Protein AF-A0A2G9LZE1-F1 (afdb_monomer)

Structure (mmCIF, N/CA/C/O backbone):
data_AF-A0A2G9LZE1-F1
#
_entry.id   AF-A0A2G9LZE1-F1
#
loop_
_atom_site.group_PDB
_atom_site.id
_atom_site.type_symbol
_atom_site.label_atom_id
_atom_site.label_alt_id
_atom_site.label_comp_id
_atom_site.label_asym_id
_atom_site.label_entity_id
_atom_site.label_seq_id
_atom_site.pdbx_PDB_ins_code
_atom_site.Cartn_x
_atom_site.Cartn_y
_atom_site.Cartn_z
_atom_site.occupancy
_atom_site.B_iso_or_equiv
_atom_site.auth_seq_id
_atom_site.auth_comp_id
_atom_site.auth_asym_id
_atom_site.auth_atom_id
_atom_site.pdbx_PDB_model_num
ATOM 1 N N . MET A 1 1 ? 45.835 -3.195 -48.786 1.00 58.94 1 MET A N 1
ATOM 2 C CA . MET A 1 1 ? 45.635 -4.207 -47.718 1.00 58.94 1 MET A CA 1
ATOM 3 C C . MET A 1 1 ? 45.630 -3.611 -46.302 1.00 58.94 1 MET A C 1
ATOM 5 O O . MET A 1 1 ? 44.820 -4.039 -45.492 1.00 58.94 1 MET A O 1
ATOM 9 N N . SER A 1 2 ? 46.449 -2.587 -46.014 1.00 62.12 2 SER A N 1
ATOM 10 C CA . SER A 1 2 ? 46.595 -1.994 -44.667 1.00 62.12 2 SER A CA 1
ATOM 11 C C . SER A 1 2 ? 45.337 -1.283 -44.115 1.00 62.12 2 SER A C 1
ATOM 13 O O . SER A 1 2 ? 44.977 -1.458 -42.953 1.00 62.12 2 SER A O 1
ATOM 15 N N . LEU A 1 3 ? 44.586 -0.565 -44.963 1.00 61.06 3 LEU A N 1
ATOM 16 C CA . LEU A 1 3 ? 43.404 0.206 -44.537 1.00 61.06 3 LEU A CA 1
ATOM 17 C C . LEU A 1 3 ? 42.239 -0.677 -44.035 1.00 61.06 3 LEU A C 1
ATOM 19 O O . LEU A 1 3 ? 41.555 -0.339 -43.073 1.00 61.06 3 LEU A O 1
ATOM 23 N N . CYS A 1 4 ? 42.050 -1.851 -44.648 1.00 64.44 4 CYS A N 1
ATOM 24 C CA . CYS A 1 4 ? 40.968 -2.782 -44.303 1.00 64.44 4 CYS A CA 1
ATOM 25 C C . CYS A 1 4 ? 41.205 -3.474 -42.944 1.00 64.44 4 CYS A C 1
ATOM 27 O O . CYS A 1 4 ? 40.257 -3.785 -42.222 1.00 64.44 4 CYS A O 1
ATOM 29 N N . ILE A 1 5 ? 42.472 -3.675 -42.567 1.00 67.88 5 ILE A N 1
ATOM 30 C CA . ILE A 1 5 ? 42.860 -4.230 -41.263 1.00 67.88 5 ILE A CA 1
ATOM 31 C C . ILE A 1 5 ? 42.610 -3.189 -40.168 1.00 67.88 5 ILE A C 1
ATOM 33 O O . ILE A 1 5 ? 41.979 -3.503 -39.160 1.00 67.88 5 ILE A O 1
ATOM 37 N N . PHE A 1 6 ? 43.009 -1.936 -40.401 1.00 66.50 6 PHE A N 1
ATOM 38 C CA . PHE A 1 6 ? 42.800 -0.841 -39.451 1.00 66.50 6 PHE A CA 1
ATOM 39 C C . PHE A 1 6 ? 41.312 -0.621 -39.136 1.00 66.50 6 PHE A C 1
ATOM 41 O O . PHE A 1 6 ? 40.922 -0.499 -37.976 1.00 66.50 6 PHE A O 1
ATOM 48 N N . GLN A 1 7 ? 40.455 -0.673 -40.157 1.00 66.25 7 GLN A N 1
ATOM 49 C CA . GLN A 1 7 ? 39.013 -0.490 -39.997 1.00 66.25 7 GLN A CA 1
ATOM 50 C C . GLN A 1 7 ? 38.354 -1.647 -39.222 1.00 66.25 7 GLN A C 1
ATOM 52 O O . GLN A 1 7 ? 37.494 -1.409 -38.374 1.00 66.25 7 GLN A O 1
ATOM 57 N N . LYS A 1 8 ? 38.801 -2.896 -39.427 1.00 68.62 8 LYS A N 1
ATOM 58 C CA . LYS A 1 8 ? 38.346 -4.055 -38.635 1.00 68.62 8 LYS A CA 1
ATOM 59 C C . LYS A 1 8 ? 38.770 -3.962 -37.167 1.00 68.62 8 LYS A C 1
ATOM 61 O O . LYS A 1 8 ? 37.972 -4.291 -36.289 1.00 68.62 8 LYS A O 1
ATOM 66 N N . VAL A 1 9 ? 39.986 -3.480 -36.896 1.00 69.38 9 VAL A N 1
ATOM 67 C CA . VAL A 1 9 ? 40.479 -3.253 -35.527 1.00 69.38 9 VAL A CA 1
ATOM 68 C C . VAL A 1 9 ? 39.651 -2.172 -34.831 1.00 69.38 9 VAL A C 1
ATOM 70 O O . VAL A 1 9 ? 39.178 -2.395 -33.719 1.00 69.38 9 VAL A O 1
ATOM 73 N N . LEU A 1 10 ? 39.382 -1.047 -35.502 1.00 68.38 10 LEU A N 1
ATOM 74 C CA . LEU A 1 10 ? 38.596 0.057 -34.940 1.00 68.38 10 LEU A CA 1
ATOM 75 C C . LEU A 1 10 ? 37.161 -0.373 -34.576 1.00 68.38 10 LEU A C 1
ATOM 77 O O . LEU A 1 10 ? 36.664 -0.064 -33.490 1.00 68.38 10 LEU A O 1
ATOM 81 N N . VAL A 1 11 ? 36.509 -1.141 -35.458 1.00 72.06 11 VAL A N 1
ATOM 82 C CA . VAL A 1 11 ? 35.166 -1.699 -35.218 1.00 72.06 11 VAL A CA 1
ATOM 83 C C . VAL A 1 11 ? 35.180 -2.699 -34.056 1.00 72.06 11 VAL A C 1
ATOM 85 O O . VAL A 1 11 ? 34.272 -2.690 -33.223 1.00 72.06 11 VAL A O 1
ATOM 88 N N . GLY A 1 12 ? 36.221 -3.532 -33.955 1.00 72.69 12 GLY A N 1
ATOM 89 C CA . GLY A 1 12 ? 36.407 -4.460 -32.837 1.00 72.69 12 GLY A CA 1
ATOM 90 C C . GLY A 1 12 ? 36.547 -3.743 -31.491 1.00 72.69 12 GLY A C 1
ATOM 91 O O . GLY A 1 12 ? 35.851 -4.089 -30.536 1.00 72.69 12 GLY A O 1
ATOM 92 N N . VAL A 1 13 ? 37.374 -2.695 -31.434 1.00 74.75 13 VAL A N 1
ATOM 93 C CA . VAL A 1 13 ? 37.587 -1.878 -30.226 1.00 74.75 13 VAL A CA 1
ATOM 94 C C . VAL A 1 13 ? 36.297 -1.168 -29.801 1.00 74.75 13 VAL A C 1
ATOM 96 O O . VAL A 1 13 ? 35.923 -1.230 -28.631 1.00 74.75 13 VAL A O 1
ATOM 99 N N . SER A 1 14 ? 35.554 -0.578 -30.744 1.00 79.81 14 SER A N 1
ATOM 100 C CA . SER A 1 14 ? 34.251 0.050 -30.469 1.00 79.81 14 SER A CA 1
ATOM 101 C C . SER A 1 14 ? 33.247 -0.939 -29.860 1.00 79.81 14 SER A C 1
ATOM 103 O O . SER A 1 14 ? 32.575 -0.633 -28.871 1.00 79.81 14 SER A O 1
ATOM 105 N N . LYS A 1 15 ? 33.190 -2.168 -30.388 1.00 81.94 15 LYS A N 1
ATOM 106 C CA . LYS A 1 15 ? 32.293 -3.222 -29.893 1.00 81.94 15 LYS A CA 1
ATOM 107 C C . LYS A 1 15 ? 32.652 -3.663 -28.471 1.00 81.94 15 LYS A C 1
ATOM 109 O O . LYS A 1 15 ? 31.753 -3.871 -27.658 1.00 81.94 15 LYS A O 1
ATOM 114 N N . ILE A 1 16 ? 33.946 -3.754 -28.154 1.00 83.31 16 ILE A N 1
ATOM 115 C CA . ILE A 1 16 ? 34.450 -4.086 -26.810 1.00 83.31 16 ILE A CA 1
ATOM 116 C C . ILE A 1 16 ? 34.090 -2.986 -25.805 1.00 83.31 16 ILE A C 1
ATOM 118 O O . ILE A 1 16 ? 33.568 -3.290 -24.731 1.00 83.31 16 ILE A O 1
ATOM 122 N N . ILE A 1 17 ? 34.291 -1.715 -26.166 1.00 82.06 17 ILE A N 1
ATOM 123 C CA . ILE A 1 17 ? 33.917 -0.570 -25.322 1.00 82.06 17 ILE A CA 1
ATOM 124 C C . ILE A 1 17 ? 32.406 -0.578 -25.060 1.00 82.06 17 ILE A C 1
ATOM 126 O O . ILE A 1 17 ? 31.970 -0.448 -23.917 1.00 82.06 17 ILE A O 1
ATOM 130 N N . MET A 1 18 ? 31.592 -0.811 -26.092 1.00 80.81 18 MET A N 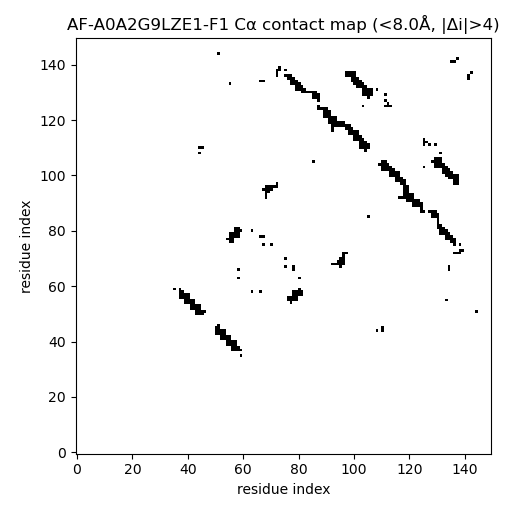1
ATOM 131 C CA . MET A 1 18 ? 30.134 -0.857 -25.963 1.00 80.81 18 MET A CA 1
ATOM 132 C C . MET A 1 18 ? 29.661 -2.015 -25.066 1.00 80.81 18 MET A C 1
ATOM 134 O O . MET A 1 18 ? 28.763 -1.836 -24.241 1.00 80.81 18 MET A O 1
ATOM 138 N N . LEU A 1 19 ? 30.290 -3.191 -25.173 1.00 85.38 19 LEU A N 1
ATOM 139 C CA . LEU A 1 19 ? 30.058 -4.336 -24.283 1.00 85.38 19 LEU A CA 1
ATOM 140 C C . LEU A 1 19 ? 30.410 -4.010 -22.828 1.00 85.38 19 LEU A C 1
ATOM 142 O O . LEU A 1 19 ? 29.651 -4.357 -21.920 1.00 85.38 19 LEU A O 1
ATOM 146 N N . PHE A 1 20 ? 31.526 -3.316 -22.604 1.00 86.12 20 PHE A N 1
ATOM 147 C CA . PHE A 1 20 ? 31.960 -2.905 -21.274 1.00 86.12 20 PHE A CA 1
ATOM 148 C C . PHE A 1 20 ? 30.994 -1.893 -20.643 1.00 86.12 20 PHE A C 1
ATOM 150 O O . PHE A 1 20 ? 30.534 -2.107 -19.520 1.00 86.12 20 PHE A O 1
ATOM 157 N N . VAL A 1 21 ? 30.591 -0.860 -21.390 1.00 84.50 21 VAL A N 1
ATOM 158 C CA . VAL A 1 21 ? 29.598 0.133 -20.941 1.00 84.50 21 VAL A CA 1
ATOM 159 C C . VAL A 1 21 ? 28.263 -0.540 -20.617 1.00 84.50 21 VAL A C 1
ATOM 161 O O . VAL A 1 21 ? 27.691 -0.300 -19.555 1.00 84.50 21 VAL A O 1
ATOM 164 N N . LYS A 1 22 ? 27.787 -1.451 -21.476 1.00 86.88 22 LYS A N 1
ATOM 165 C CA . LYS A 1 22 ? 26.543 -2.198 -21.240 1.00 86.88 22 LYS A CA 1
ATOM 166 C C . LYS A 1 22 ? 26.623 -3.064 -19.980 1.00 86.88 22 LYS A C 1
ATOM 168 O O . LYS A 1 22 ? 25.666 -3.118 -19.211 1.00 86.88 22 LYS A O 1
ATOM 173 N N . LYS A 1 23 ? 27.770 -3.705 -19.730 1.00 87.06 23 LYS A N 1
ATOM 174 C CA . LYS A 1 23 ? 28.015 -4.494 -18.513 1.00 87.06 23 LYS A CA 1
ATOM 175 C C . LYS A 1 23 ? 28.021 -3.615 -17.260 1.00 87.06 23 LYS A C 1
ATOM 177 O O . LYS A 1 23 ? 27.403 -3.987 -16.267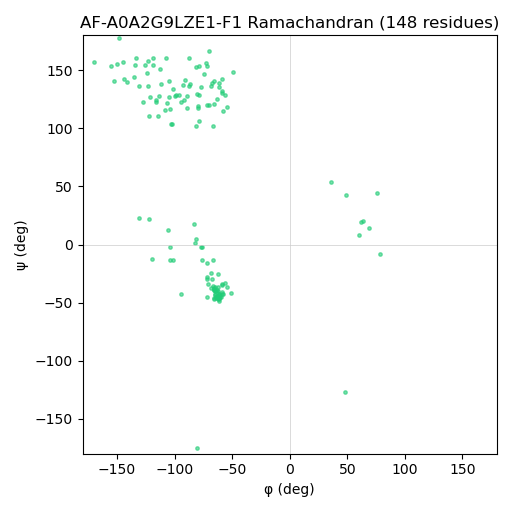 1.00 87.06 23 LYS A O 1
ATOM 182 N N . MET A 1 24 ? 28.666 -2.448 -17.308 1.00 84.81 24 MET A N 1
ATOM 183 C CA . MET A 1 24 ? 28.646 -1.487 -16.200 1.00 84.81 24 MET A CA 1
ATOM 184 C C . MET A 1 24 ? 27.230 -0.996 -15.899 1.00 84.81 24 MET A C 1
ATOM 186 O O . MET A 1 24 ? 26.827 -0.977 -14.736 1.00 84.81 24 MET A O 1
ATOM 190 N N . LEU A 1 25 ? 26.462 -0.662 -16.939 1.00 85.81 25 LEU A N 1
ATOM 191 C CA . LEU A 1 25 ? 25.084 -0.203 -16.799 1.00 85.81 25 LEU A CA 1
ATOM 192 C C . LEU A 1 25 ? 24.197 -1.288 -16.176 1.00 85.81 25 LEU A C 1
ATOM 194 O O . LEU A 1 25 ? 23.492 -1.018 -15.210 1.00 85.81 25 LEU A O 1
ATOM 198 N N . ASN A 1 26 ? 24.284 -2.527 -16.666 1.00 87.62 26 ASN A N 1
ATOM 199 C CA . ASN A 1 26 ? 23.525 -3.650 -16.118 1.00 87.62 26 ASN A CA 1
ATOM 200 C C . ASN A 1 26 ? 23.887 -3.921 -14.654 1.00 87.62 26 ASN A C 1
ATOM 202 O O . ASN A 1 26 ? 22.996 -4.094 -13.831 1.00 87.62 26 ASN A O 1
ATOM 206 N N . ASN A 1 27 ? 25.172 -3.886 -14.298 1.00 81.44 27 ASN A N 1
ATOM 207 C CA . ASN A 1 27 ? 25.600 -4.060 -12.910 1.00 81.44 27 ASN A CA 1
ATOM 208 C C . ASN A 1 27 ? 25.077 -2.937 -12.002 1.00 81.44 27 ASN A C 1
ATOM 210 O O . ASN A 1 27 ? 24.671 -3.203 -10.872 1.00 81.44 27 ASN A O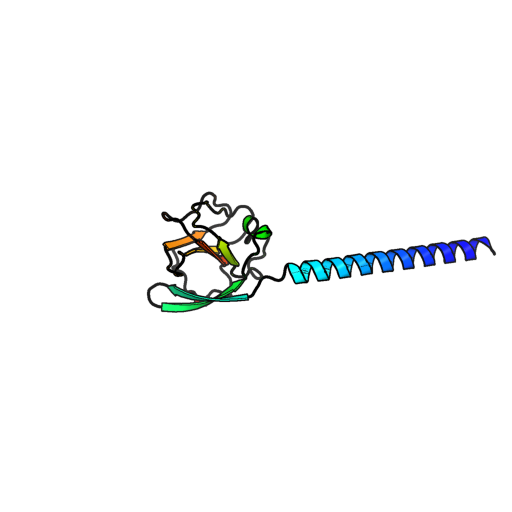 1
ATOM 214 N N . ALA A 1 28 ? 25.064 -1.690 -12.485 1.00 79.38 28 ALA A N 1
ATOM 215 C CA . ALA A 1 28 ? 24.480 -0.567 -11.758 1.00 79.38 28 ALA A CA 1
ATOM 216 C C . ALA A 1 28 ? 22.961 -0.736 -11.589 1.00 79.38 28 ALA A C 1
ATOM 218 O O . ALA A 1 28 ? 22.449 -0.528 -10.490 1.00 79.38 28 ALA A O 1
ATOM 219 N N . ILE A 1 29 ? 22.258 -1.180 -12.638 1.00 77.88 29 ILE A N 1
ATOM 220 C CA . ILE A 1 29 ? 20.822 -1.481 -12.606 1.00 77.88 29 ILE A CA 1
ATOM 221 C C . ILE A 1 29 ? 20.530 -2.593 -11.598 1.00 77.88 29 ILE A C 1
ATOM 223 O O . ILE A 1 29 ? 19.671 -2.403 -10.749 1.00 77.88 29 ILE A O 1
ATOM 227 N N . GLU A 1 30 ? 21.261 -3.707 -11.617 1.00 78.88 30 GLU A N 1
ATOM 228 C CA . GLU A 1 30 ? 21.093 -4.798 -10.647 1.00 78.88 30 GLU A CA 1
ATOM 229 C C . GLU A 1 30 ? 21.312 -4.316 -9.206 1.00 78.88 30 GLU A C 1
ATOM 231 O O . GLU A 1 30 ? 20.532 -4.628 -8.302 1.00 78.88 30 GLU A O 1
ATOM 236 N N . ARG A 1 31 ? 22.323 -3.465 -8.985 1.00 68.88 31 ARG A N 1
ATOM 237 C CA . ARG A 1 31 ? 22.586 -2.862 -7.672 1.00 68.88 31 ARG A CA 1
ATOM 238 C C . ARG A 1 31 ? 21.436 -1.955 -7.234 1.00 68.88 31 ARG A C 1
ATOM 240 O O . ARG A 1 31 ? 20.963 -2.088 -6.108 1.00 68.88 31 ARG A O 1
ATOM 247 N N . ILE A 1 32 ? 20.921 -1.110 -8.125 1.00 70.69 32 ILE A N 1
ATOM 248 C CA . ILE A 1 32 ? 19.737 -0.277 -7.867 1.00 70.69 32 ILE A CA 1
ATOM 249 C C . ILE A 1 32 ? 18.512 -1.157 -7.585 1.00 70.69 32 ILE A C 1
ATOM 251 O O . ILE A 1 32 ? 17.821 -0.940 -6.595 1.00 70.69 32 ILE A O 1
ATOM 255 N N . MET A 1 33 ? 18.271 -2.200 -8.378 1.00 69.06 33 MET A N 1
ATOM 256 C CA . MET A 1 33 ? 17.149 -3.127 -8.205 1.00 69.06 33 MET A CA 1
ATOM 257 C C . MET A 1 33 ? 17.221 -3.880 -6.872 1.00 69.06 33 MET A C 1
ATOM 259 O O . MET A 1 33 ? 16.193 -4.074 -6.221 1.00 69.06 33 MET A O 1
ATOM 263 N N . SER A 1 34 ? 18.425 -4.243 -6.420 1.00 62.97 34 SER A N 1
ATOM 264 C CA . SER A 1 34 ? 18.642 -4.845 -5.100 1.00 62.97 34 SER A CA 1
ATOM 265 C C . SER A 1 34 ? 18.335 -3.881 -3.948 1.00 62.97 34 SER A C 1
ATOM 267 O O . SER A 1 34 ? 17.725 -4.293 -2.963 1.00 62.97 34 SER A O 1
ATOM 269 N N . VAL A 1 35 ? 18.660 -2.592 -4.097 1.00 60.19 35 VAL A N 1
ATOM 270 C CA . VAL A 1 35 ? 18.310 -1.533 -3.133 1.00 60.19 35 VAL A CA 1
ATOM 271 C C . VAL A 1 35 ? 16.804 -1.243 -3.156 1.00 60.19 35 VAL A C 1
ATOM 273 O O . VAL A 1 35 ? 16.196 -0.981 -2.120 1.00 60.19 35 VAL A O 1
ATOM 276 N N . LEU A 1 36 ? 16.169 -1.354 -4.325 1.00 64.25 36 LEU A N 1
ATOM 277 C CA . LEU A 1 36 ? 14.723 -1.205 -4.507 1.00 64.25 36 LEU A CA 1
ATOM 278 C C . LEU A 1 36 ? 13.917 -2.437 -4.060 1.00 64.25 36 LEU A C 1
ATOM 280 O O . LEU A 1 36 ? 12.681 -2.420 -4.131 1.00 64.25 36 LEU A O 1
ATOM 284 N N . LYS A 1 37 ? 14.576 -3.508 -3.597 1.00 69.19 37 LYS A N 1
ATOM 285 C CA . LYS A 1 37 ? 13.908 -4.732 -3.152 1.00 69.19 37 LYS A CA 1
ATOM 286 C C . LYS A 1 37 ? 13.097 -4.442 -1.888 1.00 69.19 37 LYS A C 1
ATOM 288 O O . LYS A 1 37 ? 13.619 -4.342 -0.783 1.00 69.19 37 LYS A O 1
ATOM 293 N N . MET A 1 38 ? 11.785 -4.310 -2.069 1.00 80.56 38 MET A N 1
ATOM 294 C CA . MET A 1 38 ? 10.844 -4.041 -0.982 1.00 80.56 38 MET A CA 1
ATOM 295 C C . MET A 1 38 ? 10.912 -5.150 0.073 1.00 80.56 38 MET A C 1
ATOM 297 O O . MET A 1 38 ? 10.865 -6.341 -0.251 1.00 80.56 38 MET A O 1
ATOM 301 N N . LYS A 1 39 ? 10.998 -4.756 1.346 1.00 86.06 39 LYS A N 1
ATOM 302 C CA . LYS A 1 39 ? 11.060 -5.701 2.462 1.00 86.06 39 LYS A CA 1
ATOM 303 C C . LYS A 1 39 ? 9.696 -6.362 2.644 1.00 86.06 39 LYS A C 1
ATOM 305 O O . LYS A 1 39 ? 8.701 -5.684 2.899 1.00 86.06 39 LYS A O 1
ATOM 310 N N . LYS A 1 40 ? 9.664 -7.687 2.529 1.00 91.44 40 LYS A N 1
ATOM 311 C CA . LYS A 1 40 ? 8.490 -8.507 2.835 1.00 91.44 40 LYS A CA 1
ATOM 312 C C . LYS A 1 40 ? 8.223 -8.481 4.342 1.00 91.44 40 LYS A C 1
ATOM 314 O O . LYS A 1 40 ? 9.156 -8.584 5.140 1.00 91.44 40 LYS A O 1
ATOM 319 N N . LYS A 1 41 ? 6.958 -8.332 4.727 1.00 92.88 41 LYS A N 1
ATOM 320 C CA . LYS A 1 41 ? 6.495 -8.302 6.117 1.00 92.88 41 LYS A CA 1
ATOM 321 C C . LYS A 1 41 ? 5.164 -9.040 6.217 1.00 92.88 41 LYS A C 1
ATOM 323 O O . LYS A 1 41 ? 4.322 -8.915 5.334 1.00 92.88 41 LYS A O 1
ATOM 328 N N . LEU A 1 42 ? 4.979 -9.805 7.287 1.00 91.56 42 LEU A N 1
ATOM 329 C CA . LEU A 1 42 ? 3.696 -10.421 7.611 1.00 91.56 42 LEU A CA 1
ATOM 330 C C . LEU A 1 42 ? 2.969 -9.521 8.613 1.00 91.56 42 LEU A C 1
ATOM 332 O O . LEU A 1 42 ? 3.556 -9.134 9.624 1.00 91.56 42 LEU A O 1
ATOM 336 N N . ILE A 1 43 ? 1.718 -9.167 8.330 1.00 89.06 43 ILE A N 1
ATOM 337 C CA . ILE A 1 43 ? 0.872 -8.386 9.236 1.00 89.06 43 ILE A CA 1
ATOM 338 C C . ILE A 1 43 ? -0.383 -9.190 9.552 1.00 89.06 43 ILE A C 1
ATOM 340 O O . ILE A 1 43 ? -1.084 -9.634 8.647 1.00 89.06 43 ILE A O 1
ATOM 344 N N . GLY A 1 44 ? -0.669 -9.364 10.841 1.00 85.88 44 GLY A N 1
ATOM 345 C CA . GLY A 1 44 ? -1.951 -9.886 11.300 1.00 85.88 44 GLY A CA 1
ATOM 346 C C . GLY A 1 44 ? -2.993 -8.773 11.286 1.00 85.88 44 GLY A C 1
ATOM 347 O O . GLY A 1 44 ? -2.840 -7.793 12.009 1.00 85.88 44 GLY A O 1
ATOM 348 N N . LEU A 1 45 ? -4.036 -8.918 10.477 1.00 82.12 45 LEU A N 1
ATOM 349 C CA . LEU A 1 45 ? -5.175 -8.009 10.422 1.00 82.12 45 LEU A CA 1
ATOM 350 C C . LEU A 1 45 ? -6.407 -8.730 10.966 1.00 82.12 45 LEU A C 1
ATOM 352 O O . LEU A 1 45 ? -6.638 -9.900 10.656 1.00 82.12 45 LEU A O 1
ATOM 356 N N . THR A 1 46 ? -7.205 -8.033 11.768 1.00 80.00 46 THR A N 1
ATOM 357 C CA . THR A 1 46 ? -8.487 -8.546 12.256 1.00 80.00 46 THR A CA 1
ATOM 358 C C . THR A 1 46 ? -9.599 -7.899 11.446 1.00 80.00 46 THR A C 1
ATOM 360 O O . THR A 1 46 ? -9.931 -6.739 11.667 1.00 80.00 46 THR A O 1
ATOM 363 N N . PHE A 1 47 ? -10.176 -8.648 10.508 1.00 70.50 47 PHE A N 1
ATOM 364 C CA . PHE A 1 47 ? -11.318 -8.215 9.704 1.00 70.50 47 PHE A CA 1
ATOM 365 C C . PHE A 1 47 ? -12.576 -8.934 10.171 1.00 70.50 47 PHE A C 1
ATOM 367 O O . PHE A 1 47 ? -12.620 -10.162 10.158 1.00 70.50 47 PHE A O 1
ATOM 374 N N . LYS A 1 48 ? -13.604 -8.177 10.581 1.00 68.56 48 LYS A N 1
ATOM 375 C CA . LYS A 1 48 ? -14.908 -8.720 11.017 1.00 68.56 48 LYS A CA 1
ATOM 376 C C . LYS A 1 48 ? -14.775 -9.870 12.039 1.00 68.56 48 LYS A C 1
ATOM 378 O O . LYS A 1 48 ? -15.408 -10.910 11.903 1.00 68.56 48 LYS A O 1
ATOM 383 N N . GLY A 1 49 ? -13.876 -9.722 13.015 1.00 73.62 49 GLY A N 1
ATOM 384 C CA . GLY A 1 49 ? -13.609 -10.739 14.044 1.00 73.62 49 GLY A CA 1
ATOM 385 C C . GLY A 1 49 ? -12.736 -11.923 13.602 1.00 73.62 49 GLY A C 1
ATOM 386 O O . GLY A 1 49 ? -12.288 -12.691 14.448 1.00 73.62 49 GLY A O 1
ATOM 387 N N . LYS A 1 50 ? -12.412 -12.060 12.309 1.00 78.00 50 LYS A N 1
ATOM 388 C CA . LYS A 1 50 ? -11.482 -13.079 11.804 1.00 78.00 50 LYS A CA 1
ATOM 389 C C . LYS A 1 50 ? -10.071 -12.502 11.706 1.00 78.00 50 LYS A C 1
ATOM 391 O O . LYS A 1 50 ? -9.827 -11.529 10.991 1.00 78.00 50 LYS A O 1
ATOM 396 N N . LYS A 1 51 ? -9.114 -13.132 12.390 1.00 81.75 51 LYS A N 1
ATOM 397 C CA . LYS A 1 51 ? -7.689 -12.811 12.246 1.00 81.75 51 LYS A CA 1
ATOM 398 C C . LYS A 1 51 ? -7.141 -13.459 10.976 1.00 81.75 51 LYS A C 1
ATOM 400 O O . LYS A 1 51 ? -7.308 -14.660 10.757 1.00 81.75 51 LYS A O 1
ATOM 405 N N . ARG A 1 52 ? -6.484 -12.667 10.135 1.00 83.31 52 ARG A N 1
ATOM 406 C CA . ARG A 1 52 ? -5.834 -13.107 8.898 1.00 83.31 52 ARG A CA 1
ATOM 407 C C . ARG A 1 52 ? -4.421 -12.556 8.848 1.00 83.31 52 ARG A C 1
ATOM 409 O O . ARG A 1 52 ? -4.195 -11.389 9.147 1.00 83.31 52 ARG A O 1
ATOM 416 N N . ASN A 1 53 ? -3.475 -13.398 8.454 1.00 86.38 53 ASN A N 1
ATOM 417 C CA . ASN A 1 53 ? -2.110 -12.961 8.208 1.00 86.38 53 ASN A CA 1
ATOM 418 C C . ASN A 1 53 ? -1.983 -12.580 6.735 1.00 86.38 53 ASN A C 1
ATOM 420 O O . ASN A 1 53 ? -2.292 -13.382 5.856 1.00 86.38 53 ASN A O 1
ATOM 424 N N . LEU A 1 54 ? -1.543 -11.355 6.479 1.00 89.00 54 LEU A N 1
ATOM 425 C CA . LEU A 1 54 ? -1.341 -10.820 5.147 1.00 89.00 54 LEU A CA 1
ATOM 426 C C . LEU A 1 54 ? 0.142 -10.573 4.912 1.00 89.00 54 LEU A C 1
ATOM 428 O O . LEU A 1 54 ? 0.813 -9.891 5.689 1.00 89.00 54 LEU A O 1
ATOM 432 N N . GLU A 1 55 ? 0.642 -11.108 3.809 1.00 91.94 55 GLU A N 1
ATOM 433 C CA . GLU A 1 55 ? 1.960 -10.767 3.308 1.00 91.94 55 GLU A CA 1
ATOM 434 C C . GLU A 1 55 ? 1.906 -9.437 2.555 1.00 91.94 55 GLU A C 1
ATOM 436 O O . GLU A 1 55 ? 1.222 -9.310 1.538 1.00 91.94 55 GLU A O 1
ATOM 441 N N . VAL A 1 56 ? 2.666 -8.463 3.049 1.00 93.69 56 VAL A N 1
ATOM 442 C CA . VAL A 1 56 ? 2.761 -7.117 2.488 1.00 93.69 56 VAL A CA 1
ATOM 443 C C . VAL A 1 56 ? 4.212 -6.743 2.200 1.00 93.69 56 VAL A C 1
ATOM 445 O O . VAL A 1 56 ? 5.152 -7.239 2.828 1.00 93.69 56 VAL A O 1
ATOM 448 N N . PHE A 1 57 ? 4.403 -5.834 1.252 1.00 94.31 57 PHE A N 1
ATOM 449 C CA . PHE A 1 57 ? 5.707 -5.318 0.859 1.00 94.31 57 PHE A CA 1
ATOM 450 C C . PHE A 1 57 ? 5.848 -3.883 1.341 1.00 94.31 57 PHE A C 1
ATOM 452 O O . PHE A 1 57 ? 5.113 -3.002 0.901 1.00 94.31 57 PHE A O 1
ATOM 459 N N . LYS A 1 58 ? 6.803 -3.645 2.244 1.00 94.19 58 LYS A N 1
ATOM 460 C CA . LYS A 1 58 ? 7.081 -2.303 2.747 1.00 94.19 58 LYS A CA 1
ATOM 461 C C . LYS A 1 58 ? 7.610 -1.425 1.617 1.00 94.19 58 LYS A C 1
ATOM 463 O O . LYS A 1 58 ? 8.650 -1.725 1.023 1.00 94.19 58 LYS A O 1
ATOM 468 N N . VAL A 1 59 ? 6.898 -0.337 1.365 1.00 92.44 59 VAL A N 1
ATOM 469 C CA . VAL A 1 59 ? 7.256 0.685 0.392 1.00 92.44 59 VAL A CA 1
ATOM 470 C C . VAL A 1 59 ? 8.303 1.608 1.026 1.00 92.44 59 VAL A C 1
ATOM 472 O O . VAL A 1 59 ? 8.128 2.038 2.167 1.00 92.44 59 VAL A O 1
ATOM 475 N N . PRO A 1 60 ? 9.432 1.873 0.349 1.00 88.38 60 PRO A N 1
ATOM 476 C CA . PRO A 1 60 ? 10.390 2.874 0.804 1.00 88.38 60 PRO A CA 1
ATOM 477 C C . PRO A 1 60 ? 9.835 4.288 0.596 1.00 88.38 60 PRO A C 1
ATOM 479 O O . PRO A 1 60 ? 9.065 4.510 -0.336 1.00 88.38 60 PRO A O 1
ATOM 482 N N . PHE A 1 61 ? 10.288 5.253 1.401 1.00 84.81 61 PHE A N 1
ATOM 483 C CA . PHE A 1 61 ? 9.724 6.611 1.432 1.00 84.81 61 PHE A CA 1
ATOM 484 C C . PHE A 1 61 ? 9.679 7.308 0.059 1.00 84.81 61 PHE A C 1
ATOM 486 O O . PHE A 1 61 ? 8.716 7.991 -0.265 1.00 84.81 61 PHE A O 1
ATOM 493 N N . TRP A 1 62 ? 10.682 7.086 -0.797 1.00 82.38 62 TRP A N 1
ATOM 494 C CA . TRP A 1 62 ? 10.742 7.668 -2.145 1.00 82.38 62 TRP A CA 1
ATOM 495 C C . TRP A 1 62 ? 9.736 7.059 -3.136 1.00 82.38 62 TRP A C 1
ATOM 497 O O . TRP A 1 62 ? 9.508 7.622 -4.201 1.00 82.38 62 TRP A O 1
ATOM 507 N N . LYS A 1 63 ? 9.150 5.897 -2.820 1.00 84.38 63 LYS A N 1
ATOM 508 C CA . LYS A 1 63 ? 8.167 5.191 -3.659 1.00 84.38 63 LYS A CA 1
ATOM 509 C C . LYS A 1 63 ? 6.733 5.344 -3.132 1.00 84.38 63 LYS A C 1
ATOM 511 O O . LYS A 1 63 ? 5.797 4.869 -3.774 1.00 84.38 63 LYS A O 1
ATOM 516 N N . GLU A 1 64 ? 6.540 6.025 -2.002 1.00 86.88 64 GLU A N 1
ATOM 517 C CA . GLU A 1 64 ? 5.218 6.207 -1.388 1.00 86.88 64 GLU A CA 1
ATOM 518 C C . GLU A 1 64 ? 4.229 6.917 -2.325 1.00 86.88 64 GLU A C 1
ATOM 520 O O . GLU A 1 64 ? 3.062 6.549 -2.360 1.00 86.88 64 GLU A O 1
ATOM 525 N N . GLY A 1 65 ? 4.699 7.855 -3.156 1.00 85.06 65 GLY A N 1
ATOM 526 C CA . GLY A 1 65 ? 3.851 8.571 -4.118 1.00 85.06 65 GLY A CA 1
ATOM 527 C C . GLY A 1 65 ? 3.449 7.777 -5.368 1.00 85.06 65 GLY A C 1
ATOM 528 O O . GLY A 1 65 ? 2.561 8.213 -6.088 1.00 85.06 65 GLY A O 1
ATOM 529 N N . ILE A 1 66 ? 4.085 6.632 -5.649 1.00 88.69 66 ILE A N 1
ATOM 530 C CA . ILE A 1 66 ? 3.779 5.807 -6.836 1.00 88.69 66 ILE A CA 1
ATOM 531 C C . ILE A 1 66 ? 2.773 4.708 -6.484 1.00 88.69 66 ILE A C 1
ATOM 533 O O . ILE A 1 66 ? 1.867 4.423 -7.261 1.00 88.69 66 ILE A O 1
ATOM 537 N N . GLY A 1 67 ? 2.952 4.053 -5.334 1.00 89.94 67 GLY A N 1
ATOM 538 C CA . GLY A 1 67 ? 2.095 2.948 -4.897 1.00 89.94 67 GLY A CA 1
ATOM 539 C C . GLY A 1 67 ? 1.858 1.884 -5.978 1.00 89.94 67 GLY A C 1
ATOM 540 O O . GLY A 1 67 ? 2.810 1.336 -6.547 1.00 89.94 67 GLY A O 1
ATOM 541 N N . LEU A 1 68 ? 0.582 1.586 -6.241 1.00 92.56 68 LEU A N 1
ATOM 542 C CA . LEU A 1 68 ? 0.121 0.625 -7.254 1.00 92.56 68 LEU A CA 1
ATOM 543 C C . LEU A 1 68 ? 0.062 1.176 -8.695 1.00 92.56 68 LEU A C 1
ATOM 545 O O . LEU A 1 68 ? -0.340 0.442 -9.605 1.00 92.56 68 LEU A O 1
ATOM 549 N N . MET A 1 69 ? 0.446 2.434 -8.939 1.00 91.81 69 MET A N 1
ATOM 550 C CA . MET A 1 69 ? 0.381 3.030 -10.279 1.00 91.81 69 MET A CA 1
ATOM 551 C C . MET A 1 69 ? 1.206 2.239 -11.296 1.00 91.81 69 MET A C 1
ATOM 553 O O . MET A 1 69 ? 2.284 1.723 -10.989 1.00 91.81 69 MET A O 1
ATOM 557 N N . PHE A 1 70 ? 0.687 2.147 -12.523 1.00 90.44 70 PHE A N 1
ATOM 558 C CA . PHE A 1 70 ? 1.313 1.457 -13.661 1.00 90.44 70 PHE A CA 1
ATOM 559 C C . PHE A 1 70 ? 1.578 -0.046 -13.458 1.00 90.44 70 PHE A C 1
ATOM 561 O O . PHE A 1 70 ? 2.214 -0.689 -14.297 1.00 90.44 70 PHE A O 1
ATOM 568 N N . GLN A 1 71 ? 1.080 -0.646 -12.373 1.00 90.12 71 GLN A N 1
ATOM 569 C CA . GLN A 1 71 ? 1.167 -2.087 -12.178 1.00 90.12 71 GLN A CA 1
ATOM 570 C C . GLN A 1 71 ? 0.099 -2.826 -12.990 1.00 90.12 71 GLN A C 1
ATOM 572 O O . GLN A 1 71 ? -0.981 -2.313 -13.276 1.00 90.12 71 GLN A O 1
ATOM 577 N N . ARG A 1 72 ? 0.396 -4.081 -13.339 1.00 89.62 72 ARG A N 1
ATOM 578 C CA . ARG A 1 72 ? -0.608 -5.021 -13.856 1.00 89.62 72 ARG A CA 1
ATOM 579 C C . ARG A 1 72 ? -1.274 -5.735 -12.686 1.00 89.62 72 ARG A C 1
ATOM 581 O O . ARG A 1 72 ? -0.567 -6.189 -11.784 1.00 89.62 72 ARG A O 1
ATOM 588 N N . ARG A 1 73 ? -2.599 -5.885 -12.727 1.00 89.50 73 ARG A N 1
ATOM 589 C CA . ARG A 1 73 ? -3.419 -6.473 -11.650 1.00 89.50 73 ARG A CA 1
ATOM 590 C C . ARG A 1 73 ? -2.890 -7.829 -11.172 1.00 89.50 73 ARG A C 1
ATOM 592 O O . ARG A 1 73 ? -2.833 -8.087 -9.974 1.00 89.50 73 ARG A O 1
ATOM 599 N N . GLU A 1 74 ? -2.462 -8.679 -12.099 1.00 89.19 74 GLU A N 1
ATOM 600 C CA . GLU A 1 74 ? -2.021 -10.056 -11.842 1.00 89.19 74 GLU A CA 1
ATOM 601 C C . GLU A 1 74 ? -0.670 -10.112 -11.123 1.00 89.19 74 GLU A C 1
ATOM 603 O O . GLU A 1 74 ? -0.385 -11.068 -10.408 1.00 89.19 74 GLU A O 1
ATOM 608 N N . LYS A 1 75 ? 0.173 -9.092 -11.321 1.00 88.94 75 LYS A N 1
ATOM 609 C CA . LYS A 1 75 ? 1.513 -8.995 -10.721 1.00 88.94 75 LYS A CA 1
ATOM 610 C C . LYS A 1 75 ? 1.555 -8.063 -9.512 1.00 88.94 75 LYS A C 1
ATOM 612 O O . LYS A 1 75 ? 2.557 -8.057 -8.795 1.00 88.94 75 LYS A O 1
ATOM 617 N N . ALA A 1 76 ? 0.507 -7.268 -9.312 1.00 91.94 76 ALA A N 1
ATOM 618 C CA . ALA A 1 76 ? 0.396 -6.343 -8.202 1.00 91.94 76 ALA A CA 1
ATOM 619 C C . ALA A 1 76 ? 0.422 -7.104 -6.870 1.00 91.94 76 ALA A C 1
ATOM 621 O O . ALA A 1 76 ? -0.187 -8.167 -6.713 1.00 91.94 76 ALA A O 1
ATOM 622 N N . ARG A 1 77 ? 1.144 -6.542 -5.903 1.00 93.50 77 ARG A N 1
ATOM 623 C CA . ARG A 1 77 ? 1.309 -7.103 -4.559 1.00 93.50 77 ARG A CA 1
ATOM 624 C C . ARG A 1 77 ? 0.754 -6.126 -3.540 1.00 93.50 77 ARG A C 1
ATOM 626 O O . ARG A 1 77 ? 0.749 -4.928 -3.795 1.00 93.50 77 ARG A O 1
ATOM 633 N N . ALA A 1 78 ? 0.340 -6.635 -2.389 1.00 94.88 78 ALA A N 1
ATOM 634 C CA . ALA A 1 78 ? -0.085 -5.802 -1.281 1.00 94.88 78 ALA A CA 1
ATOM 635 C C . ALA A 1 78 ? 1.089 -4.944 -0.792 1.00 94.88 78 ALA A C 1
ATOM 637 O O . ALA A 1 78 ? 2.167 -5.462 -0.476 1.00 94.88 78 ALA A O 1
ATOM 638 N N . LEU A 1 79 ? 0.884 -3.635 -0.753 1.00 95.62 79 LEU A N 1
ATOM 639 C CA . LEU A 1 79 ? 1.885 -2.652 -0.368 1.00 95.62 79 LEU A CA 1
ATOM 640 C C . LEU A 1 79 ? 1.587 -2.135 1.033 1.00 95.62 79 LEU A C 1
ATOM 642 O O . LEU A 1 79 ? 0.433 -1.922 1.388 1.00 95.62 79 LEU A O 1
ATOM 646 N N . LEU A 1 80 ? 2.639 -1.931 1.821 1.00 95.69 80 LEU A N 1
ATOM 647 C CA . LEU A 1 80 ? 2.574 -1.324 3.142 1.00 95.69 80 LEU A CA 1
ATOM 648 C C . LEU A 1 80 ? 3.355 -0.017 3.135 1.00 95.69 80 LEU A C 1
ATOM 650 O O . LEU A 1 80 ? 4.568 -0.014 2.921 1.00 95.69 80 LEU A O 1
ATOM 654 N N . PHE A 1 81 ? 2.672 1.058 3.479 1.00 95.19 81 PHE A N 1
ATOM 655 C CA . PHE A 1 81 ? 3.251 2.372 3.693 1.00 95.19 81 PHE A CA 1
ATOM 656 C C . PHE A 1 81 ? 3.295 2.612 5.204 1.00 95.19 81 PHE A C 1
ATOM 658 O O . PHE A 1 81 ? 2.284 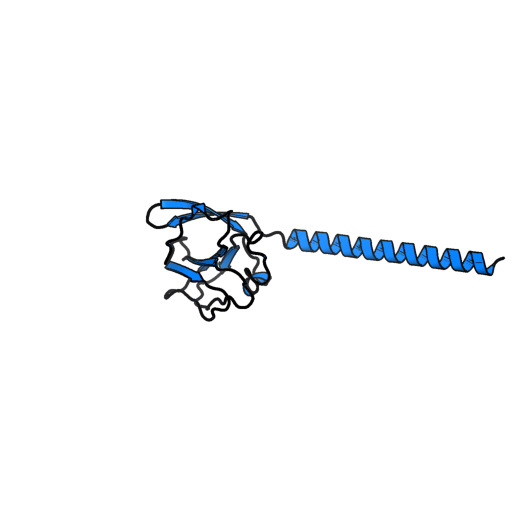2.431 5.884 1.00 95.19 81 PHE A O 1
ATOM 665 N N . GLU A 1 82 ? 4.465 2.958 5.746 1.00 94.44 82 GLU A N 1
ATOM 666 C CA . GLU A 1 82 ? 4.651 3.232 7.178 1.00 94.44 82 GLU A CA 1
ATOM 667 C C . GLU A 1 82 ? 5.201 4.647 7.358 1.00 94.44 82 GLU A C 1
ATOM 669 O O . GLU A 1 82 ? 6.366 4.913 7.062 1.00 94.44 82 GLU A O 1
ATOM 674 N N . PHE A 1 83 ? 4.374 5.536 7.899 1.00 94.25 83 PHE A N 1
ATOM 675 C CA . PHE A 1 83 ? 4.721 6.934 8.121 1.00 94.25 83 PHE A CA 1
ATOM 676 C C . PHE A 1 83 ? 5.314 7.120 9.517 1.00 94.25 83 PHE A C 1
ATOM 678 O O . PHE A 1 83 ? 4.868 6.520 10.495 1.00 94.25 83 PHE A O 1
ATOM 685 N N . LYS A 1 84 ? 6.325 7.989 9.628 1.00 92.12 84 LYS A N 1
ATOM 686 C CA . LYS A 1 84 ? 6.995 8.276 10.911 1.00 92.12 84 LYS A CA 1
ATOM 687 C C . LYS A 1 84 ? 6.103 9.026 11.906 1.00 92.12 84 LYS A C 1
ATOM 689 O O . LYS A 1 84 ? 6.360 8.979 13.103 1.00 92.12 84 LYS A O 1
ATOM 694 N N . LYS A 1 85 ? 5.101 9.758 11.415 1.00 93.75 85 LYS A N 1
ATOM 695 C CA . LYS A 1 85 ? 4.174 10.576 12.206 1.00 93.75 85 LYS A CA 1
ATOM 696 C C . LYS A 1 85 ? 2.741 10.325 11.724 1.00 93.75 85 LYS A C 1
ATOM 698 O O . LYS A 1 85 ? 2.579 9.956 10.562 1.00 93.75 85 LYS A O 1
ATOM 703 N N . PRO A 1 86 ? 1.715 10.534 12.568 1.00 95.81 86 PRO A N 1
ATOM 704 C CA . PRO A 1 86 ? 0.324 10.478 12.133 1.00 95.81 86 PRO A CA 1
ATOM 705 C C . PRO A 1 86 ? 0.037 11.492 11.022 1.00 95.81 86 PRO A C 1
ATOM 707 O O . PRO A 1 86 ? 0.359 12.674 11.153 1.00 95.81 86 PRO A O 1
ATOM 710 N N . VAL A 1 87 ? -0.585 11.025 9.944 1.00 95.38 87 VAL A N 1
ATOM 711 C CA . VAL A 1 87 ? -0.901 11.793 8.735 1.00 95.38 87 VAL A CA 1
ATOM 712 C C . VAL A 1 87 ? -2.400 11.759 8.438 1.00 95.38 87 VAL A C 1
ATOM 714 O O . VAL A 1 87 ? -3.113 10.865 8.886 1.00 95.38 87 VAL A O 1
ATOM 717 N N . SER A 1 88 ? -2.875 12.742 7.674 1.00 94.19 88 SER A N 1
ATOM 718 C CA . SER A 1 88 ? -4.270 12.870 7.219 1.00 94.19 88 SER A CA 1
ATOM 719 C C . SER A 1 88 ? -4.366 13.137 5.714 1.00 94.19 88 SER A C 1
ATOM 721 O O . SER A 1 88 ? -5.328 13.744 5.246 1.00 94.19 88 SER A O 1
ATOM 723 N N . PHE A 1 89 ? -3.332 12.774 4.950 1.00 91.75 89 PHE A N 1
ATOM 724 C CA . PHE A 1 89 ? -3.347 13.018 3.513 1.00 91.75 89 PHE A CA 1
ATOM 725 C C . PHE A 1 89 ? -4.321 12.069 2.810 1.00 91.75 89 PHE A C 1
ATOM 727 O O . PHE A 1 89 ? -4.625 10.974 3.290 1.00 91.75 89 PHE A O 1
ATOM 734 N N . LYS A 1 90 ? -4.787 12.507 1.642 1.00 92.62 90 LYS A N 1
ATOM 735 C CA . LYS A 1 90 ? -5.682 11.736 0.785 1.00 92.62 90 LYS A CA 1
ATOM 736 C C . LYS A 1 90 ? -4.877 10.938 -0.230 1.00 92.62 90 LYS A C 1
ATOM 738 O O . LYS A 1 90 ? -3.940 11.468 -0.822 1.00 92.62 90 LYS A O 1
ATOM 743 N N . ILE A 1 91 ? -5.263 9.690 -0.452 1.00 93.56 91 ILE A N 1
ATOM 744 C CA . ILE A 1 91 ? -4.729 8.874 -1.540 1.00 93.56 91 ILE A CA 1
ATOM 745 C C . ILE A 1 91 ? -5.534 9.100 -2.816 1.00 93.56 91 ILE A C 1
ATOM 747 O O . ILE A 1 91 ? -6.682 9.559 -2.798 1.00 93.56 91 ILE A O 1
ATOM 751 N N . HIS A 1 92 ? -4.923 8.754 -3.939 1.00 92.00 92 HIS A N 1
ATOM 752 C CA . HIS A 1 92 ? -5.555 8.778 -5.246 1.00 92.00 92 HIS A CA 1
ATOM 753 C C . HIS A 1 92 ? -5.258 7.487 -6.000 1.00 92.00 92 HIS A C 1
ATOM 755 O O . HIS A 1 92 ? -4.299 6.781 -5.712 1.00 92.00 92 HIS A O 1
ATOM 761 N N . SER A 1 93 ? -6.083 7.201 -7.001 1.00 91.94 93 SER A N 1
ATOM 762 C CA . SER A 1 93 ? -5.955 6.027 -7.873 1.00 91.94 93 SER A CA 1
ATOM 763 C C . SER A 1 93 ? -5.826 6.407 -9.351 1.00 91.94 93 SER A C 1
ATOM 765 O O . SER A 1 93 ? -6.099 5.604 -10.246 1.00 91.94 93 SER A O 1
ATOM 767 N N . PHE A 1 94 ? -5.392 7.641 -9.627 1.00 85.81 94 PHE A N 1
ATOM 768 C CA . PHE A 1 94 ? -4.929 8.028 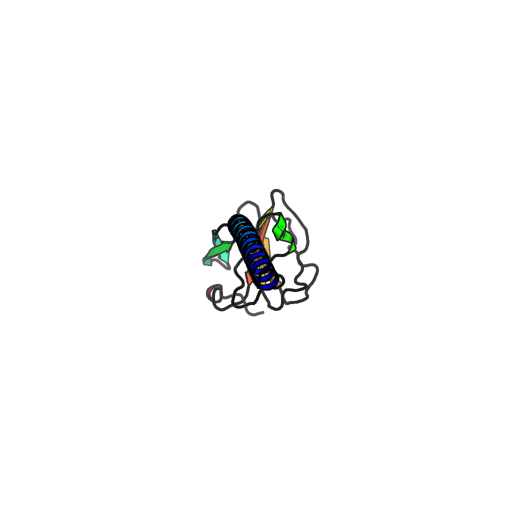-10.958 1.00 85.81 94 PHE A CA 1
ATOM 769 C C . PHE A 1 94 ? -3.793 7.094 -11.386 1.00 85.81 94 PHE A C 1
ATOM 771 O O . PHE A 1 94 ? -2.860 6.886 -10.620 1.00 85.81 94 PHE A O 1
ATOM 778 N N . PHE A 1 95 ? -3.897 6.512 -12.583 1.00 90.88 95 PHE A N 1
ATOM 779 C CA . PHE A 1 95 ? -2.957 5.520 -13.133 1.00 90.88 95 PHE A CA 1
ATOM 780 C C . PHE A 1 95 ? -2.947 4.139 -12.452 1.00 90.88 95 PHE A C 1
ATOM 782 O O . PHE A 1 95 ? -2.052 3.329 -12.713 1.00 90.88 95 PHE A O 1
ATOM 789 N N . VAL A 1 96 ? -3.958 3.826 -11.633 1.00 92.38 96 VAL A N 1
ATOM 790 C CA . VAL A 1 96 ? -4.217 2.463 -11.146 1.00 92.38 96 VAL A CA 1
ATOM 791 C C . VAL A 1 96 ? -5.388 1.872 -11.936 1.00 92.38 96 VAL A C 1
ATOM 793 O O . VAL A 1 96 ? -6.543 2.208 -11.702 1.00 92.38 96 VAL A O 1
ATOM 796 N N . PHE A 1 97 ? -5.101 0.982 -12.888 1.00 93.31 97 PHE A N 1
ATOM 797 C CA . PHE A 1 97 ? -6.089 0.439 -13.842 1.00 93.31 97 PHE A CA 1
ATOM 798 C C . PHE A 1 97 ? -6.920 -0.741 -13.297 1.00 93.31 97 PHE A C 1
ATOM 800 O O . PHE A 1 97 ? -7.501 -1.522 -14.052 1.00 93.31 97 PHE A O 1
ATOM 807 N N . PHE A 1 98 ? -6.952 -0.935 -11.980 1.00 93.56 98 PHE A N 1
ATOM 808 C CA . PHE A 1 98 ? -7.692 -2.015 -11.329 1.00 93.56 98 PHE A CA 1
ATOM 809 C C . PHE A 1 98 ? -8.155 -1.602 -9.924 1.00 93.56 98 PHE A C 1
ATOM 811 O O . PHE A 1 98 ? -7.540 -0.725 -9.319 1.00 93.56 98 PHE A O 1
ATOM 818 N N . PRO A 1 99 ? -9.231 -2.209 -9.393 1.00 92.94 99 PRO A N 1
ATOM 819 C CA . PRO A 1 99 ? -9.689 -1.908 -8.046 1.00 92.94 99 PRO A CA 1
ATOM 820 C C . PRO A 1 99 ? -8.774 -2.532 -6.984 1.00 92.94 99 PRO A C 1
ATOM 822 O O . PRO A 1 99 ? -8.223 -3.623 -7.168 1.00 92.94 99 PRO A O 1
ATOM 825 N N . PHE A 1 100 ? -8.637 -1.847 -5.857 1.00 94.19 100 PHE A N 1
ATOM 826 C CA . PHE A 1 100 ? -7.836 -2.292 -4.720 1.00 94.19 100 PHE A CA 1
ATOM 827 C C . PHE A 1 100 ? -8.487 -1.870 -3.404 1.00 94.19 100 PHE A C 1
ATOM 829 O O . PHE A 1 100 ? -9.275 -0.930 -3.361 1.00 94.19 100 PHE A O 1
ATOM 836 N N . PHE A 1 101 ? -8.159 -2.564 -2.321 1.00 93.00 101 PHE A N 1
ATOM 837 C CA . PHE A 1 101 ? -8.549 -2.168 -0.976 1.00 93.00 101 PHE A CA 1
ATOM 838 C C . PHE A 1 101 ? -7.499 -1.257 -0.365 1.00 93.00 101 PHE A C 1
ATOM 840 O O . PHE A 1 101 ? -6.324 -1.616 -0.316 1.00 93.00 101 PHE A O 1
ATOM 847 N N . ALA A 1 102 ? -7.935 -0.110 0.138 1.00 94.62 102 ALA A N 1
ATOM 848 C CA . ALA A 1 102 ? -7.145 0.736 1.014 1.00 94.62 102 ALA A CA 1
ATOM 849 C C . ALA A 1 102 ? -7.560 0.466 2.461 1.00 94.62 102 ALA A C 1
ATOM 851 O O . ALA A 1 102 ? -8.749 0.472 2.776 1.00 94.62 102 ALA A O 1
ATOM 852 N N . ILE A 1 103 ? -6.594 0.196 3.336 1.00 93.75 103 ILE A N 1
ATOM 853 C CA . ILE A 1 103 ? -6.820 -0.034 4.766 1.00 93.75 103 ILE A CA 1
ATOM 854 C C . ILE A 1 103 ? -5.898 0.891 5.543 1.00 93.75 103 ILE A C 1
ATOM 856 O O . ILE A 1 103 ? -4.676 0.827 5.396 1.00 93.75 103 ILE A O 1
ATOM 860 N N . TRP A 1 104 ? -6.480 1.719 6.400 1.00 95.38 104 TRP A N 1
ATOM 861 C CA . TRP A 1 104 ? -5.745 2.648 7.244 1.00 95.38 104 TRP A CA 1
ATOM 862 C C . TRP A 1 104 ? -5.633 2.091 8.657 1.00 95.38 104 TRP A C 1
ATOM 864 O O . TRP A 1 104 ? -6.613 1.607 9.230 1.00 95.38 104 TRP A O 1
ATOM 874 N N . LEU A 1 105 ? -4.425 2.161 9.217 1.00 93.62 105 LEU A N 1
ATOM 875 C CA . LEU A 1 105 ? -4.128 1.675 10.559 1.00 93.62 105 LEU A CA 1
ATOM 876 C C . LEU A 1 105 ? -3.524 2.776 11.434 1.00 93.62 105 LEU A C 1
ATOM 878 O O . LEU A 1 105 ? -2.734 3.613 10.974 1.00 93.62 105 LEU A O 1
ATOM 882 N N . ASN A 1 106 ? -3.828 2.701 12.727 1.00 92.94 106 ASN A N 1
ATOM 883 C CA . ASN A 1 106 ? -3.160 3.490 13.757 1.00 92.94 106 ASN A CA 1
ATOM 884 C C . ASN A 1 106 ? -1.799 2.874 14.175 1.00 92.94 106 ASN A C 1
ATOM 886 O O . ASN A 1 106 ? -1.308 1.895 13.594 1.00 92.94 106 ASN A O 1
ATOM 890 N N . SER A 1 107 ? -1.153 3.470 15.184 1.00 91.50 107 SER A N 1
ATOM 891 C CA . SER A 1 107 ? 0.139 3.023 15.735 1.00 91.50 107 SER A CA 1
ATOM 892 C C . SER A 1 107 ? 0.094 1.596 16.274 1.00 91.50 107 SER A C 1
ATOM 894 O O . SER A 1 107 ? 1.044 0.840 16.065 1.00 91.50 107 SER A O 1
ATOM 896 N N . GLU A 1 108 ? -1.039 1.204 16.845 1.00 89.38 108 GLU A N 1
ATOM 897 C CA . GLU A 1 108 ? -1.311 -0.109 17.438 1.00 89.38 108 GLU A CA 1
ATOM 898 C C . GLU A 1 108 ? -1.702 -1.187 16.406 1.00 89.38 108 GLU A C 1
ATOM 900 O O . GLU A 1 108 ? -2.000 -2.318 16.776 1.00 89.38 108 GLU A O 1
ATOM 905 N N . ASN A 1 109 ? -1.670 -0.881 15.100 1.00 87.69 109 ASN A N 1
ATOM 906 C CA . ASN A 1 109 ? -2.175 -1.739 14.011 1.00 87.69 109 ASN A CA 1
ATOM 907 C C . ASN A 1 109 ? -3.692 -2.002 14.056 1.00 87.69 109 ASN A C 1
ATOM 909 O O . ASN A 1 109 ? -4.170 -2.949 13.429 1.00 87.69 109 ASN A O 1
ATOM 913 N N . LYS A 1 110 ? -4.465 -1.169 14.755 1.00 88.81 110 LYS A N 1
ATOM 914 C CA . LYS A 1 110 ? -5.927 -1.205 14.697 1.00 88.81 110 LYS A CA 1
ATOM 915 C C . LYS A 1 110 ? -6.400 -0.558 13.398 1.00 88.81 110 LYS A C 1
ATOM 917 O O . LYS A 1 1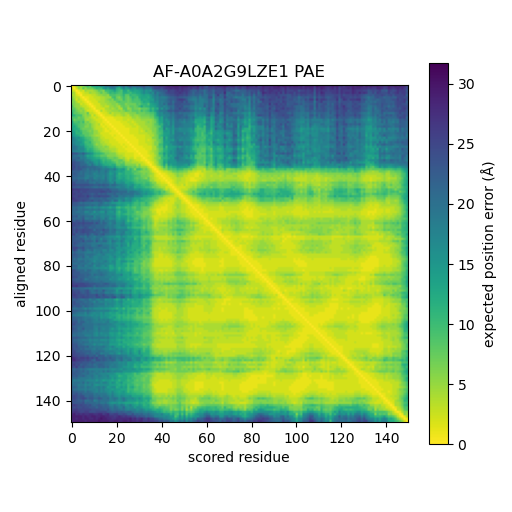10 ? -5.903 0.503 13.019 1.00 88.81 110 LYS A O 1
ATOM 922 N N . ILE A 1 111 ? -7.363 -1.195 12.734 1.00 91.25 111 ILE A N 1
ATOM 923 C CA . ILE A 1 111 ? -8.027 -0.650 11.545 1.00 91.25 111 ILE A CA 1
ATOM 924 C C . ILE A 1 111 ? -8.900 0.526 11.974 1.00 91.25 111 ILE A C 1
ATOM 926 O O . ILE A 1 111 ? -9.811 0.349 12.780 1.00 91.25 111 ILE A O 1
ATOM 930 N N . ILE A 1 112 ? -8.608 1.705 11.427 1.00 93.12 112 ILE A N 1
ATOM 931 C CA . ILE A 1 112 ? -9.398 2.931 11.637 1.00 93.12 112 ILE A CA 1
ATOM 932 C C . ILE A 1 112 ? -10.264 3.271 10.420 1.00 93.12 112 ILE A C 1
ATOM 934 O O . ILE A 1 112 ? -11.164 4.095 10.495 1.00 93.12 112 ILE A O 1
ATOM 938 N N . GLY A 1 113 ? -10.005 2.623 9.285 1.00 91.19 113 GLY A N 1
ATOM 939 C CA . GLY A 1 113 ? -10.815 2.757 8.086 1.00 91.19 113 GLY A CA 1
ATOM 940 C C . GLY A 1 113 ? -10.423 1.733 7.033 1.00 91.19 113 GLY A C 1
ATOM 941 O O . GLY A 1 113 ? -9.289 1.246 7.006 1.00 91.19 113 GLY A O 1
ATOM 942 N N . SER A 1 114 ? -11.354 1.435 6.135 1.00 91.19 114 SER A N 1
ATOM 943 C CA . SER A 1 114 ? -11.090 0.627 4.949 1.00 91.19 114 SER A CA 1
ATOM 944 C C . SER A 1 114 ? -12.046 0.996 3.827 1.00 91.19 114 SER A C 1
ATOM 946 O O . SER A 1 114 ? -13.232 1.185 4.089 1.00 91.19 114 SER A O 1
ATOM 948 N N . GLU A 1 115 ? -11.564 1.035 2.590 1.00 91.38 115 GLU A N 1
ATOM 949 C CA . GLU A 1 115 ? -12.390 1.359 1.430 1.00 91.38 115 GLU A CA 1
ATOM 950 C C . GLU A 1 115 ? -11.981 0.547 0.198 1.00 91.38 115 GLU A C 1
ATOM 952 O O . GLU A 1 115 ? -10.795 0.316 -0.053 1.00 91.38 115 GLU A O 1
ATOM 957 N N . LEU A 1 116 ? -12.980 0.139 -0.590 1.00 92.56 116 LEU A N 1
ATOM 958 C CA . LEU A 1 116 ? -12.778 -0.380 -1.936 1.00 92.56 116 LEU A CA 1
ATOM 959 C C . LEU A 1 116 ? -12.557 0.784 -2.909 1.00 92.56 116 LEU A C 1
ATOM 961 O O . LEU A 1 116 ? -13.493 1.488 -3.293 1.00 92.56 116 LEU A O 1
ATOM 965 N N . VAL A 1 117 ? -11.316 0.964 -3.343 1.00 93.62 117 VAL A N 1
ATOM 966 C CA . VAL A 1 117 ? -10.920 2.025 -4.263 1.00 93.62 117 VAL A CA 1
ATOM 967 C C . VAL A 1 117 ? -11.067 1.547 -5.705 1.00 93.62 117 VAL A C 1
ATOM 969 O O . VAL A 1 117 ? -10.399 0.607 -6.139 1.00 93.62 117 VAL A O 1
ATOM 972 N N . LYS A 1 118 ? -11.948 2.207 -6.463 1.00 92.75 118 LYS A N 1
ATOM 973 C CA . LYS A 1 118 ? -12.077 2.025 -7.917 1.00 92.75 118 LYS A CA 1
ATOM 974 C C . LYS A 1 118 ? -11.013 2.854 -8.658 1.00 92.75 118 LYS A C 1
ATOM 976 O O . LYS A 1 118 ? -10.615 3.892 -8.133 1.00 92.75 118 LYS A O 1
ATOM 981 N N . PRO A 1 119 ? -10.590 2.438 -9.868 1.00 93.56 119 PRO A N 1
ATOM 982 C CA . PRO A 1 119 ? -9.706 3.224 -10.731 1.00 93.56 119 PRO A CA 1
ATOM 983 C C . PRO A 1 119 ? -10.160 4.676 -10.909 1.00 93.56 119 PRO A C 1
ATOM 985 O O . PRO A 1 119 ? -11.361 4.941 -10.954 1.00 93.56 119 PRO A O 1
ATOM 988 N N . PHE A 1 120 ? -9.201 5.592 -11.079 1.00 91.31 120 PHE A N 1
ATOM 989 C CA . PHE A 1 120 ? -9.440 7.014 -11.388 1.00 91.31 120 PHE A CA 1
ATOM 990 C C . PHE A 1 120 ? -10.231 7.800 -10.328 1.00 91.31 120 PHE A C 1
ATOM 992 O O . PHE A 1 120 ? -10.753 8.877 -10.604 1.00 91.31 120 PHE A O 1
ATOM 999 N N . LYS A 1 121 ? -10.293 7.302 -9.092 1.00 92.25 121 LYS A N 1
ATOM 1000 C CA . LYS A 1 121 ? -10.848 8.022 -7.946 1.00 92.25 121 LYS A CA 1
ATOM 1001 C C . LYS A 1 121 ? -9.788 8.909 -7.287 1.00 92.25 121 LYS A C 1
ATOM 1003 O O . LYS A 1 121 ? -8.643 8.484 -7.087 1.00 92.25 121 LYS A O 1
ATOM 1008 N N . PHE A 1 122 ? -10.188 10.118 -6.908 1.00 89.62 122 PHE A N 1
ATOM 1009 C CA . PHE A 1 122 ? -9.352 11.090 -6.207 1.00 89.62 122 PHE A CA 1
ATOM 1010 C C . PHE A 1 122 ? -9.848 11.332 -4.783 1.00 89.62 122 PHE A C 1
ATOM 1012 O O . PHE A 1 122 ? -11.046 11.255 -4.517 1.00 89.62 122 PHE A O 1
ATOM 1019 N N . GLY A 1 123 ? -8.926 11.685 -3.888 1.00 88.62 123 GLY A N 1
ATOM 1020 C CA . GLY A 1 123 ? -9.284 12.303 -2.618 1.00 88.62 123 GLY A CA 1
ATOM 1021 C C . GLY A 1 123 ? -9.860 11.338 -1.582 1.00 88.62 123 GLY A C 1
ATOM 1022 O O . GLY A 1 123 ? -10.844 11.677 -0.933 1.00 88.62 123 GLY A O 1
ATOM 1023 N N . ILE A 1 124 ? -9.253 10.164 -1.418 1.00 91.12 124 ILE A N 1
ATOM 1024 C CA . ILE A 1 124 ? -9.741 9.115 -0.517 1.00 91.12 124 ILE A CA 1
ATOM 1025 C C . ILE A 1 124 ? -8.948 9.160 0.789 1.00 91.12 124 ILE A C 1
ATOM 1027 O O . ILE A 1 124 ? -7.719 9.132 0.771 1.00 91.12 124 ILE A O 1
ATOM 1031 N N . SER A 1 125 ? -9.625 9.227 1.928 1.00 92.56 125 SER A N 1
ATOM 1032 C CA . SER A 1 125 ? -8.979 9.240 3.242 1.00 92.56 125 SER A CA 1
ATOM 1033 C C . SER A 1 125 ? -9.923 8.720 4.321 1.00 92.56 125 SER A C 1
ATOM 1035 O O . SER A 1 125 ? -11.136 8.880 4.183 1.00 92.56 125 SER A O 1
ATOM 1037 N N . PRO A 1 126 ? -9.388 8.171 5.423 1.00 92.31 126 PRO A N 1
ATOM 1038 C CA . PRO A 1 126 ? -10.180 7.897 6.611 1.00 92.31 126 PRO A CA 1
ATOM 1039 C C . PRO A 1 126 ? -10.577 9.216 7.295 1.00 92.31 126 PRO A C 1
ATOM 1041 O O . PRO A 1 126 ? -10.020 10.277 7.004 1.00 92.31 126 PRO A O 1
ATOM 1044 N N . SER A 1 127 ? -11.522 9.141 8.231 1.00 89.44 127 SER A N 1
ATOM 1045 C CA . SER A 1 127 ? -11.904 10.264 9.100 1.00 89.44 127 SER A CA 1
ATOM 1046 C C . SER A 1 127 ? -10.798 10.653 10.089 1.00 89.44 127 SER A C 1
ATOM 1048 O O . SER A 1 127 ? -10.683 11.815 10.471 1.00 89.44 127 SER A O 1
ATOM 1050 N N . GLU A 1 128 ? -9.978 9.686 10.501 1.00 92.31 128 GLU A N 1
ATOM 1051 C CA . GLU A 1 128 ? -8.949 9.838 11.531 1.00 92.31 128 GLU A CA 1
ATOM 1052 C C . GLU A 1 128 ? -7.526 9.857 10.954 1.00 92.31 128 GLU A C 1
ATOM 1054 O O . GLU A 1 128 ? -7.261 9.362 9.859 1.00 92.31 128 GLU A O 1
ATOM 1059 N N . LYS A 1 129 ? -6.560 10.386 11.715 1.00 95.94 129 LYS A N 1
ATOM 1060 C CA . LYS A 1 129 ? -5.144 10.303 11.328 1.00 95.94 129 LYS A CA 1
ATOM 1061 C C . LYS A 1 129 ? -4.653 8.857 11.384 1.00 95.94 129 LYS A C 1
ATOM 1063 O O . LYS A 1 129 ? -4.902 8.145 12.352 1.00 95.94 129 LYS A O 1
ATOM 1068 N N . PHE A 1 130 ? -3.863 8.456 10.395 1.00 96.00 130 PHE A N 1
ATOM 1069 C CA . PHE A 1 130 ? -3.259 7.126 10.314 1.00 96.00 130 PHE A CA 1
ATOM 1070 C C . PHE A 1 130 ? -1.735 7.207 10.322 1.00 96.00 130 PHE A C 1
ATOM 1072 O O . PHE A 1 130 ? -1.148 8.242 10.025 1.00 96.00 130 PHE A O 1
ATOM 1079 N N . VAL A 1 131 ? -1.077 6.098 10.652 1.00 96.56 131 VAL A N 1
ATOM 1080 C CA . VAL A 1 131 ? 0.390 5.962 10.535 1.00 96.56 131 VAL A CA 1
ATOM 1081 C C . VAL A 1 131 ? 0.794 4.846 9.586 1.00 96.56 131 VAL A C 1
ATOM 1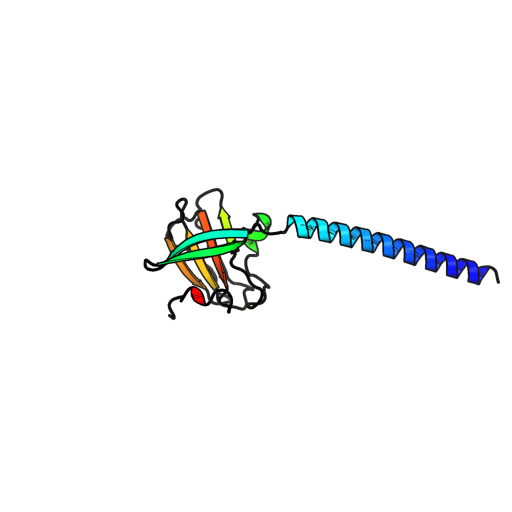083 O O . VAL A 1 131 ? 1.960 4.759 9.205 1.00 96.56 131 VAL A O 1
ATOM 1086 N N . LYS A 1 132 ? -0.148 3.987 9.183 1.00 95.75 132 LYS A N 1
ATOM 1087 C CA . LYS A 1 132 ? 0.087 2.984 8.149 1.00 95.75 132 LYS A CA 1
ATOM 1088 C C . LYS A 1 132 ? -1.080 2.942 7.180 1.00 95.75 132 LYS A C 1
ATOM 1090 O O . LYS A 1 132 ? -2.234 3.083 7.582 1.00 95.75 132 LYS A O 1
ATOM 1095 N N . LEU A 1 133 ? -0.752 2.714 5.921 1.00 96.12 133 LEU A N 1
ATOM 1096 C CA . LEU A 1 133 ? -1.696 2.427 4.851 1.00 96.12 133 LEU A CA 1
ATOM 1097 C C . LEU A 1 133 ? -1.305 1.085 4.241 1.00 96.12 133 LEU A C 1
ATOM 1099 O O . LEU A 1 133 ? -0.123 0.825 4.012 1.00 96.12 133 LEU A O 1
ATOM 1103 N N . ILE A 1 134 ? -2.293 0.239 3.980 1.00 95.44 134 ILE A N 1
ATOM 1104 C CA . ILE A 1 134 ? -2.122 -0.983 3.205 1.00 95.44 134 ILE A CA 1
ATOM 1105 C C . ILE A 1 134 ? -2.964 -0.857 1.942 1.00 95.44 134 ILE A C 1
ATOM 1107 O O . ILE A 1 134 ? -4.173 -0.655 2.029 1.00 95.44 134 ILE A O 1
ATOM 1111 N N . GLU A 1 135 ? -2.326 -1.006 0.786 1.00 95.38 135 GLU A N 1
ATOM 1112 C CA . GLU A 1 135 ? -3.004 -1.110 -0.506 1.00 95.38 135 GLU A CA 1
ATOM 1113 C C . GLU A 1 135 ? -2.978 -2.570 -0.959 1.00 95.38 135 GLU A C 1
ATOM 1115 O O . GLU A 1 135 ? -1.904 -3.133 -1.174 1.00 95.38 135 GLU A O 1
ATOM 1120 N N . ILE A 1 136 ? -4.146 -3.200 -1.089 1.00 94.12 136 ILE A N 1
ATOM 1121 C CA . ILE A 1 136 ? -4.282 -4.609 -1.472 1.00 94.12 136 ILE A CA 1
ATOM 1122 C C . ILE A 1 136 ? -4.966 -4.702 -2.838 1.00 94.12 136 ILE A C 1
ATOM 1124 O O . ILE A 1 136 ? -6.162 -4.422 -2.933 1.00 94.12 136 ILE A O 1
ATOM 1128 N N . PRO A 1 137 ? -4.263 -5.116 -3.904 1.00 93.69 137 PRO A N 1
ATOM 1129 C CA . PRO A 1 137 ? -4.882 -5.290 -5.213 1.00 93.69 137 PRO A CA 1
ATOM 1130 C C . PRO A 1 137 ? -5.907 -6.430 -5.185 1.00 93.69 137 PRO A C 1
ATOM 1132 O O . PRO A 1 137 ? -5.658 -7.481 -4.594 1.00 93.69 137 PRO A O 1
ATOM 1135 N N . ILE A 1 138 ? -7.037 -6.264 -5.876 1.00 90.81 138 ILE A N 1
ATOM 1136 C CA . ILE A 1 138 ? -8.001 -7.359 -6.045 1.00 90.81 138 ILE A CA 1
ATOM 1137 C C . ILE A 1 138 ? -7.525 -8.260 -7.181 1.00 90.81 138 ILE A C 1
ATOM 1139 O O . ILE A 1 138 ? -7.664 -7.944 -8.365 1.00 90.81 138 ILE A O 1
ATOM 1143 N N . ASN A 1 139 ? -6.935 -9.391 -6.811 1.00 89.69 139 ASN A N 1
ATOM 1144 C CA . ASN A 1 139 ? -6.470 -10.418 -7.734 1.00 89.69 139 ASN A CA 1
ATOM 1145 C C . ASN A 1 139 ? -6.568 -11.816 -7.099 1.00 89.69 139 ASN A C 1
ATOM 1147 O O . ASN A 1 139 ? -6.950 -11.963 -5.937 1.00 89.69 139 ASN A O 1
ATOM 1151 N N . LYS A 1 140 ? -6.206 -12.854 -7.865 1.00 85.75 140 LYS A N 1
ATOM 1152 C CA . LYS A 1 140 ? -6.286 -14.261 -7.429 1.00 85.75 140 LYS A CA 1
ATOM 1153 C C . LYS A 1 140 ? -5.512 -14.533 -6.132 1.00 85.75 140 LYS A C 1
ATOM 1155 O O . LYS A 1 140 ? -5.960 -15.342 -5.328 1.00 85.75 140 LYS A O 1
ATOM 1160 N N . THR A 1 141 ? -4.396 -13.837 -5.906 1.00 86.00 141 THR A N 1
ATOM 1161 C CA . THR A 1 141 ? -3.548 -13.995 -4.713 1.00 86.00 141 THR A CA 1
ATOM 1162 C C . THR A 1 141 ? -4.271 -13.583 -3.434 1.00 86.00 141 THR A C 1
ATOM 1164 O O . THR A 1 141 ? -4.079 -14.210 -2.398 1.00 86.00 141 THR A O 1
ATOM 1167 N N . TYR A 1 142 ? -5.111 -12.548 -3.498 1.00 85.25 142 TYR A N 1
ATOM 1168 C CA . TYR A 1 142 ? -5.772 -11.955 -2.331 1.00 85.25 142 TYR A CA 1
ATOM 1169 C C . TYR A 1 142 ? -7.263 -12.304 -2.226 1.00 85.25 142 TYR A C 1
ATOM 1171 O O . TYR A 1 142 ? -7.972 -11.731 -1.402 1.00 85.25 142 TYR A O 1
ATOM 1179 N N . ASN A 1 143 ? -7.740 -13.272 -3.014 1.00 77.69 143 ASN A N 1
ATOM 1180 C CA . ASN A 1 143 ? -9.151 -13.670 -3.046 1.00 77.69 143 ASN A CA 1
ATOM 1181 C C . ASN A 1 143 ? -9.656 -14.228 -1.696 1.00 77.69 143 ASN A C 1
ATOM 1183 O O . ASN A 1 143 ? -10.832 -14.116 -1.370 1.00 77.69 143 ASN A O 1
ATOM 1187 N N . PHE A 1 144 ? -8.753 -14.775 -0.873 1.00 74.44 144 PHE A N 1
ATOM 1188 C CA . PHE A 1 144 ? -9.056 -15.323 0.458 1.00 74.44 144 PHE A CA 1
ATOM 1189 C C . PHE A 1 144 ? -9.500 -14.275 1.489 1.00 74.44 144 PHE A C 1
ATOM 1191 O O . PHE A 1 144 ? -9.947 -14.633 2.581 1.00 74.44 144 PHE A O 1
ATOM 1198 N N . LEU A 1 145 ? -9.318 -12.986 1.192 1.00 72.44 145 LEU A N 1
ATOM 1199 C CA . LEU A 1 145 ? -9.692 -11.914 2.107 1.00 72.44 145 LEU A CA 1
ATOM 1200 C C . LEU A 1 145 ? -11.206 -11.665 2.143 1.00 72.44 145 LEU A C 1
ATOM 1202 O O . LEU A 1 145 ? -11.613 -10.844 2.958 1.00 72.44 145 LEU A O 1
ATOM 1206 N N . GLU A 1 146 ? -12.009 -12.391 1.337 1.00 65.50 146 GLU A N 1
ATOM 1207 C CA . GLU A 1 146 ? -13.488 -12.335 1.302 1.00 65.50 146 GLU A CA 1
ATOM 1208 C C . GLU A 1 146 ? -13.983 -10.911 1.542 1.00 65.50 146 GLU A C 1
ATOM 1210 O O . GLU A 1 146 ? -14.721 -10.606 2.486 1.00 65.50 146 GLU A O 1
ATOM 1215 N N . PHE A 1 147 ? -13.459 -9.995 0.734 1.00 63.91 147 PHE A N 1
ATOM 1216 C CA . PHE A 1 147 ? -13.823 -8.609 0.880 1.00 63.91 147 PHE A CA 1
ATOM 1217 C C . PHE A 1 147 ? -15.329 -8.477 0.646 1.00 63.91 147 PHE A C 1
ATOM 1219 O O . PHE A 1 147 ? -15.831 -9.094 -0.296 1.00 63.91 147 PHE A O 1
ATOM 1226 N N . PRO A 1 148 ? -16.061 -7.714 1.478 1.00 49.81 148 PRO A N 1
ATOM 1227 C CA . PRO A 1 148 ? -17.484 -7.526 1.255 1.00 49.81 148 PRO A CA 1
ATOM 1228 C C . PRO A 1 148 ? -17.694 -6.999 -0.164 1.00 49.81 148 PRO A C 1
ATOM 1230 O O . PRO A 1 148 ? -17.194 -5.930 -0.516 1.00 49.81 148 PRO A O 1
ATOM 1233 N N . SER A 1 149 ? -18.403 -7.783 -0.972 1.00 37.34 149 SER A N 1
ATOM 1234 C CA . SER A 1 149 ? -19.057 -7.299 -2.176 1.00 37.34 149 SER A CA 1
ATOM 1235 C C . SER A 1 149 ? -20.013 -6.197 -1.734 1.00 37.34 149 SER A C 1
ATOM 1237 O O . SER A 1 149 ? -20.910 -6.455 -0.930 1.00 37.34 149 SER A O 1
ATOM 1239 N N . ILE A 1 150 ? -19.735 -4.971 -2.175 1.00 37.91 150 ILE A N 1
ATOM 1240 C CA . ILE A 1 150 ? -20.687 -3.861 -2.102 1.00 37.91 150 ILE A CA 1
ATOM 1241 C C . ILE A 1 150 ? -21.733 -4.104 -3.180 1.00 37.91 150 ILE A C 1
ATOM 1243 O O . ILE A 1 150 ? -21.297 -4.379 -4.325 1.00 37.91 150 ILE A O 1
#

Sequence (150 aa):
MSLCIFQKVLVGVSKIIMLFVKKMLNNAIERIMSVLKMKKKLIGLTFKGKKRNLEVFKVPFWKEGIGLMFQRREKARALLFEFKKPVSFKIHSFFVFFPFFAIWLNSENKIIGSELVKPFKFGISPSEKFVKLIEIPINKTYNFLEFPSI

Secondary structure (DSSP, 8-state):
-HHHH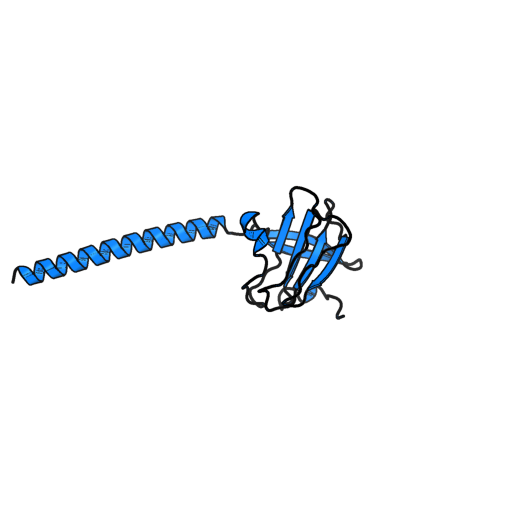HHHHHHHHHHHHHHHHHHHHHHHHHHHHHHT-PEEEEEEEEETTEEEEEEEEEPPGGGTTTTTTT--TTT---EEEEEEEEE-PPB--TT--S-EEEEEE-TT--EEEEEEEPTT---B--SS-EEEEEEEE-SGGGGG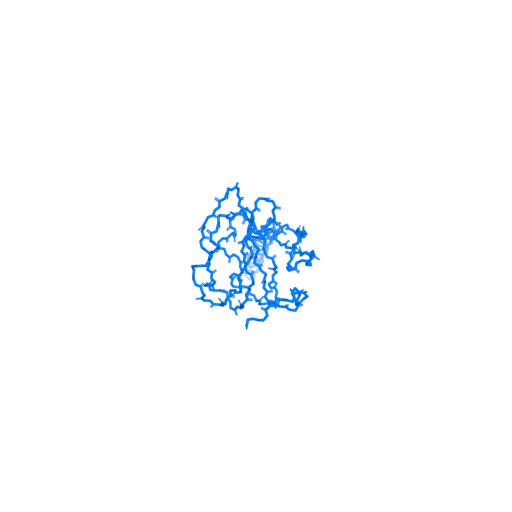G-----

Foldseek 3Di:
DVVVVVVVVVVVVVVVVVVVVVVVVVVVVVVVVVVQQFDWDWDFDQDPNDTDIFIETEGDPVCPLCQQAPPDLAPDGKYKYFAPDFDWFFDFQERPQAWKKKFFAAPVRHTQDIDTDGHGDTGHGGPGTGRMIIIGRPDPVCVVVCPDDD

Radius of gyration: 23.0 Å; Cα contacts (8 Å, |Δi|>4): 232; chains: 1; bounding box: 67×28×65 Å

Mean predicted aligned error: 9.67 Å

pLDDT: mean 84.8, std 11.49, range [37.34, 96.56]

Solvent-accessible surface area (backbone atoms only — not comparable to full-atom values): 8696 Å² total; per-residue (Å²): 120,69,68,65,52,53,52,52,50,53,53,51,52,52,52,51,52,52,52,50,53,51,50,52,51,50,54,51,49,53,52,51,52,61,72,65,55,57,51,76,45,79,43,78,43,74,55,94,87,44,78,43,78,42,75,28,30,39,51,54,83,92,45,60,89,53,69,67,42,81,52,52,59,88,76,48,65,31,34,31,43,76,51,97,56,77,41,77,72,61,47,67,24,68,64,21,91,51,46,27,36,41,36,33,16,38,91,86,61,46,77,72,36,72,47,84,42,52,50,68,40,72,72,46,64,60,96,58,66,26,26,29,42,34,42,36,48,68,32,84,90,52,56,86,67,68,69,82,83,127

Nearest PDB structures (foldseek):
  3m7a-assembly2_B  TM=7.535E-01  e=2.332E-05  Novosphingobium aromaticivorans DSM 12444
  3pjy-assembly1_A  TM=7.782E-01  e=4.923E-05  Sinorhizobium meliloti
  6oyc-assembly4_C  TM=4.759E-01  e=1.517E-01  Streptococcus agalactiae 2603V/R
  8u01-assembly1_A  TM=3.864E-01  e=2.072E-01  Phocaeicola plebeius
  1wce-assembly1_F-7  TM=4.563E-01  e=1.428E+00  Infectious bursal disease virus